Protein AF-A0A934DEQ3-F1 (afdb_monomer_lite)

Structure (mmCIF, N/CA/C/O backbone):
data_AF-A0A934DEQ3-F1
#
_entry.id   AF-A0A934DEQ3-F1
#
loop_
_atom_site.group_PDB
_atom_site.id
_atom_site.type_symbol
_atom_site.label_atom_id
_atom_site.label_alt_id
_atom_site.label_comp_id
_atom_site.label_asym_id
_atom_site.label_entity_id
_atom_site.label_seq_id
_atom_site.pdbx_PDB_ins_code
_atom_site.Cartn_x
_atom_site.Cartn_y
_atom_site.Cartn_z
_atom_site.occupancy
_atom_site.B_iso_or_equiv
_atom_site.auth_seq_id
_atom_site.auth_comp_id
_atom_site.auth_asym_id
_atom_site.auth_atom_id
_atom_site.pdbx_PDB_model_num
ATOM 1 N N . MET A 1 1 ? -17.490 27.638 -6.594 1.00 38.69 1 MET A N 1
ATOM 2 C CA . MET A 1 1 ? -16.225 27.064 -7.099 1.00 38.69 1 MET A CA 1
ATOM 3 C C . MET A 1 1 ? -15.182 27.304 -6.029 1.00 38.69 1 MET A C 1
ATOM 5 O O . MET A 1 1 ? -14.925 28.455 -5.720 1.00 38.69 1 MET A O 1
ATOM 9 N N . ASN A 1 2 ? -14.718 26.246 -5.365 1.00 45.16 2 ASN A N 1
ATOM 10 C CA . ASN A 1 2 ? -13.760 26.363 -4.268 1.00 45.16 2 ASN A CA 1
ATOM 11 C C . ASN A 1 2 ? -12.365 26.496 -4.894 1.00 45.16 2 ASN A C 1
ATOM 13 O O . ASN A 1 2 ? -11.937 25.572 -5.585 1.00 45.16 2 ASN A O 1
ATOM 17 N N . GLU A 1 3 ? -11.707 27.645 -4.739 1.00 49.72 3 GLU A N 1
ATOM 18 C CA . GLU A 1 3 ? -10.339 27.845 -5.222 1.00 49.72 3 GLU A CA 1
ATOM 19 C C . GLU A 1 3 ? -9.422 26.839 -4.517 1.00 49.72 3 GLU A C 1
ATOM 21 O O . GLU A 1 3 ? -9.208 26.898 -3.305 1.00 49.72 3 GLU A O 1
ATOM 26 N N . SER A 1 4 ? -8.919 25.854 -5.261 1.00 56.03 4 SER A N 1
ATOM 27 C CA . SER A 1 4 ? -7.940 24.905 -4.744 1.00 56.03 4 SER A CA 1
ATOM 28 C C . SER A 1 4 ? -6.698 25.679 -4.309 1.00 56.03 4 SER A C 1
ATOM 30 O O . SER A 1 4 ? -6.040 26.302 -5.142 1.00 56.03 4 SER A O 1
ATOM 32 N N . ASN A 1 5 ? -6.379 25.640 -3.015 1.00 64.25 5 ASN A N 1
ATOM 33 C CA . ASN A 1 5 ? -5.215 26.316 -2.456 1.00 64.25 5 ASN A CA 1
ATOM 34 C C . ASN A 1 5 ? -3.947 25.859 -3.216 1.00 64.25 5 ASN A C 1
ATOM 36 O O . ASN A 1 5 ? -3.647 24.660 -3.204 1.00 64.25 5 ASN A O 1
ATOM 40 N N . PRO A 1 6 ? -3.202 26.759 -3.888 1.00 67.75 6 PRO A N 1
ATOM 41 C CA . PRO A 1 6 ? -2.068 26.392 -4.745 1.00 67.75 6 PRO A CA 1
ATOM 42 C C . PRO A 1 6 ? -0.980 25.609 -3.994 1.00 67.75 6 PRO A C 1
ATOM 44 O O . PRO A 1 6 ? -0.281 24.781 -4.580 1.00 67.75 6 PRO A O 1
ATOM 47 N N . ASN A 1 7 ? -0.900 25.790 -2.674 1.00 75.50 7 ASN A N 1
ATOM 48 C CA . ASN A 1 7 ? -0.002 25.031 -1.811 1.00 75.50 7 ASN A CA 1
ATOM 49 C C . ASN A 1 7 ? -0.376 23.541 -1.727 1.00 75.50 7 ASN A C 1
ATOM 51 O O . ASN A 1 7 ? 0.510 22.696 -1.682 1.00 75.50 7 ASN A O 1
ATOM 55 N N . THR A 1 8 ? -1.665 23.191 -1.765 1.00 74.38 8 THR A N 1
ATOM 56 C CA . THR A 1 8 ? -2.131 21.796 -1.689 1.00 74.38 8 THR A CA 1
ATOM 57 C C . THR A 1 8 ? -1.772 21.009 -2.948 1.00 74.38 8 THR A C 1
ATOM 59 O O . THR A 1 8 ? -1.297 19.880 -2.840 1.00 74.38 8 THR A O 1
ATOM 62 N N . ILE A 1 9 ? -1.944 21.604 -4.135 1.00 79.44 9 ILE A N 1
ATOM 63 C CA . ILE A 1 9 ? -1.570 20.969 -5.412 1.00 79.44 9 ILE A CA 1
ATOM 64 C C . ILE A 1 9 ? -0.060 20.742 -5.467 1.00 79.44 9 ILE A C 1
ATOM 66 O O . ILE A 1 9 ? 0.388 19.663 -5.847 1.00 79.44 9 ILE A O 1
ATOM 70 N N . LYS A 1 10 ? 0.726 21.732 -5.031 1.00 81.31 10 LYS A N 1
ATOM 71 C CA . LYS A 1 10 ? 2.183 21.615 -4.960 1.00 81.31 10 LYS A CA 1
ATOM 72 C C . LYS A 1 10 ? 2.616 20.478 -4.030 1.00 81.31 10 LYS A C 1
ATOM 74 O O . LYS A 1 10 ? 3.393 19.630 -4.449 1.00 81.31 10 LYS A O 1
ATOM 79 N N . THR A 1 11 ? 2.069 20.407 -2.816 1.00 83.50 11 THR A N 1
ATOM 80 C CA . THR A 1 11 ? 2.383 19.324 -1.869 1.00 83.50 11 THR A CA 1
ATOM 81 C C . THR A 1 11 ? 1.969 17.947 -2.398 1.00 83.50 11 THR A C 1
ATOM 83 O O . THR A 1 11 ? 2.699 16.977 -2.210 1.00 83.50 11 THR A O 1
ATOM 86 N N . LEU A 1 12 ? 0.829 17.844 -3.091 1.00 74.56 12 LEU A N 1
ATOM 87 C CA . LEU A 1 12 ? 0.409 16.604 -3.756 1.00 74.56 12 LEU A CA 1
ATOM 88 C C . LEU A 1 12 ? 1.385 16.193 -4.864 1.00 74.56 12 LEU A C 1
ATOM 90 O O . LEU A 1 12 ? 1.761 15.026 -4.934 1.00 74.56 12 LEU A O 1
ATOM 94 N N . ALA A 1 13 ? 1.819 17.140 -5.697 1.00 79.25 13 ALA A N 1
ATOM 95 C CA . ALA A 1 13 ? 2.778 16.887 -6.768 1.00 79.25 13 ALA A CA 1
ATOM 96 C C . ALA A 1 13 ? 4.156 16.477 -6.222 1.00 79.25 13 ALA A C 1
ATOM 98 O O . ALA A 1 13 ? 4.753 15.526 -6.720 1.00 79.25 13 ALA A O 1
ATOM 99 N N . GLU A 1 14 ? 4.635 17.142 -5.169 1.00 83.88 14 GLU A N 1
ATOM 100 C CA . GLU A 1 14 ? 5.880 16.788 -4.478 1.00 83.88 14 GLU A CA 1
ATOM 101 C C . GLU A 1 14 ? 5.799 15.381 -3.873 1.00 83.88 14 GLU A C 1
ATOM 103 O O . GLU A 1 14 ? 6.698 14.567 -4.076 1.00 83.88 14 GLU A O 1
ATOM 108 N N . GLY A 1 15 ? 4.694 15.058 -3.192 1.00 82.19 15 GLY A N 1
ATOM 109 C CA . GLY A 1 15 ? 4.457 13.722 -2.649 1.00 82.19 15 GLY A CA 1
ATOM 110 C C . GLY A 1 15 ? 4.419 12.648 -3.738 1.00 82.19 15 GLY A C 1
ATOM 111 O O . GLY A 1 15 ? 5.088 11.624 -3.615 1.00 82.19 15 GLY A O 1
ATOM 112 N N . ALA A 1 16 ? 3.697 12.898 -4.833 1.00 79.69 16 ALA A N 1
ATOM 113 C CA . ALA A 1 16 ? 3.638 11.989 -5.974 1.00 79.69 16 ALA A CA 1
ATOM 114 C C . ALA A 1 16 ? 5.023 11.774 -6.604 1.00 79.69 16 ALA A C 1
ATOM 116 O O . ALA A 1 16 ? 5.393 10.637 -6.885 1.00 79.69 16 ALA A O 1
ATOM 117 N N . ALA A 1 17 ? 5.821 12.834 -6.761 1.00 81.62 17 ALA A N 1
ATOM 118 C CA . ALA A 1 17 ? 7.176 12.739 -7.297 1.00 81.62 17 ALA A CA 1
ATOM 119 C C . ALA A 1 17 ? 8.092 11.882 -6.409 1.00 81.62 17 ALA A C 1
ATOM 121 O O . ALA A 1 17 ? 8.820 11.033 -6.922 1.00 81.62 17 ALA A O 1
ATOM 122 N N . VAL A 1 18 ? 8.022 12.050 -5.082 1.00 85.62 18 VAL A N 1
ATOM 123 C CA . VAL A 1 18 ? 8.778 11.220 -4.127 1.00 85.62 18 VAL A CA 1
ATOM 124 C C . VAL A 1 18 ? 8.369 9.753 -4.239 1.00 85.62 18 VAL A C 1
ATOM 126 O O . VAL A 1 18 ? 9.226 8.876 -4.322 1.00 85.62 18 VAL A O 1
ATOM 129 N N . VAL A 1 19 ? 7.065 9.480 -4.282 1.00 81.56 19 VAL A N 1
ATOM 130 C CA . VAL A 1 19 ? 6.524 8.121 -4.401 1.00 81.56 19 VAL A CA 1
ATOM 131 C C . VAL A 1 19 ? 6.981 7.453 -5.703 1.00 81.56 19 VAL A C 1
ATOM 133 O O . VAL A 1 19 ? 7.456 6.319 -5.673 1.00 81.56 19 VAL A O 1
ATOM 136 N N . VAL A 1 20 ? 6.909 8.166 -6.831 1.00 83.81 20 VAL A N 1
ATOM 137 C CA . VAL A 1 20 ? 7.372 7.679 -8.140 1.00 83.81 20 VAL A CA 1
ATOM 138 C C . VAL A 1 20 ? 8.880 7.421 -8.137 1.00 83.81 20 VAL A C 1
ATOM 140 O O . VAL A 1 20 ? 9.321 6.390 -8.640 1.00 83.81 20 VAL A O 1
ATOM 143 N N . ALA A 1 21 ? 9.676 8.310 -7.538 1.00 85.62 21 ALA A N 1
ATOM 144 C CA . ALA A 1 21 ? 11.123 8.136 -7.441 1.00 85.62 21 ALA A CA 1
ATOM 145 C C . ALA A 1 21 ? 11.498 6.895 -6.614 1.00 85.62 21 ALA A C 1
ATOM 147 O O . ALA A 1 21 ? 12.349 6.111 -7.033 1.00 85.62 21 ALA A O 1
ATOM 148 N N . ILE A 1 22 ? 10.832 6.678 -5.474 1.00 84.75 22 ILE A N 1
ATOM 149 C CA . ILE A 1 22 ? 11.023 5.474 -4.652 1.00 84.75 22 ILE A CA 1
ATOM 150 C C . ILE A 1 22 ? 10.633 4.224 -5.448 1.00 84.75 22 ILE A C 1
ATOM 152 O O . ILE A 1 22 ? 11.412 3.273 -5.503 1.00 84.75 22 ILE A O 1
ATOM 156 N N . GLY A 1 23 ? 9.466 4.232 -6.101 1.00 84.06 23 GLY A N 1
ATOM 157 C CA . GLY A 1 23 ? 9.002 3.116 -6.929 1.00 84.06 23 GLY A CA 1
ATOM 158 C C . GLY A 1 23 ? 9.986 2.768 -8.048 1.00 84.06 23 GLY A C 1
ATOM 159 O O . GLY A 1 23 ? 10.295 1.596 -8.256 1.00 84.06 23 GLY A O 1
ATOM 160 N N . PHE A 1 24 ? 10.556 3.779 -8.708 1.00 86.44 24 PHE A N 1
ATOM 161 C CA . PHE A 1 24 ? 11.579 3.592 -9.733 1.00 86.44 24 PHE A CA 1
ATOM 162 C C . PHE A 1 24 ? 12.843 2.919 -9.179 1.00 86.44 24 PHE A C 1
ATOM 164 O O . PHE A 1 24 ? 13.294 1.921 -9.740 1.00 86.44 24 PHE A O 1
ATOM 171 N N . VAL A 1 25 ? 13.386 3.407 -8.057 1.00 88.44 25 VAL A N 1
ATOM 172 C CA . VAL A 1 25 ? 14.577 2.807 -7.424 1.00 88.44 25 VAL A CA 1
ATOM 173 C C . VAL A 1 25 ? 14.323 1.346 -7.056 1.00 88.44 25 VAL A C 1
ATOM 175 O O . VAL A 1 25 ? 15.149 0.484 -7.354 1.00 88.44 25 VAL A O 1
ATOM 178 N N . VAL A 1 26 ? 13.168 1.047 -6.457 1.00 85.81 26 VAL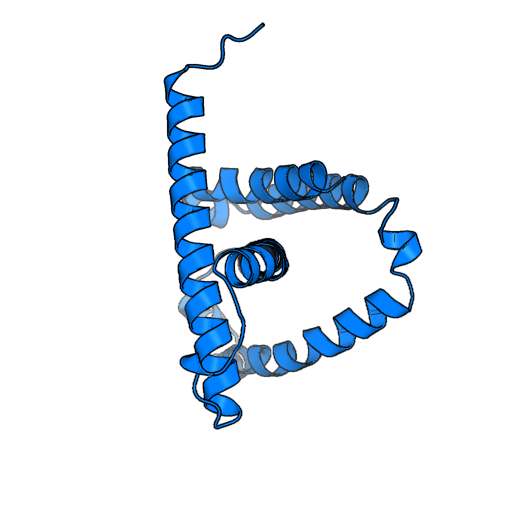 A N 1
ATOM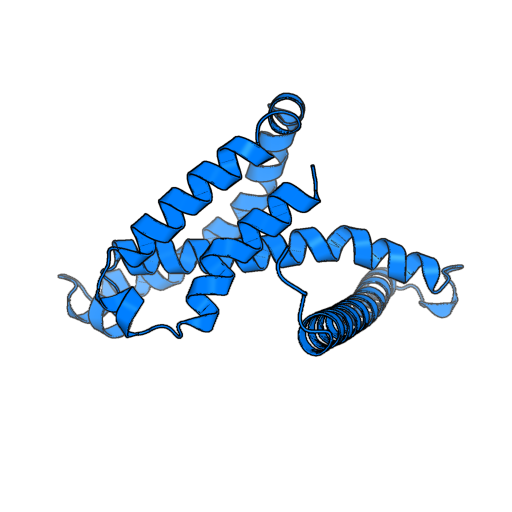 179 C CA . VAL A 1 26 ? 12.794 -0.331 -6.109 1.00 85.81 26 VAL A CA 1
ATOM 180 C C . VAL A 1 26 ? 12.662 -1.199 -7.362 1.00 85.81 26 VAL A C 1
ATOM 182 O O . VAL A 1 26 ? 13.104 -2.344 -7.338 1.00 85.81 26 VAL A O 1
ATOM 185 N N . SER A 1 27 ? 12.134 -0.663 -8.467 1.00 85.75 27 SER A N 1
ATOM 186 C CA . SER A 1 27 ? 12.021 -1.415 -9.723 1.00 85.75 27 SER A CA 1
ATOM 187 C C . SER A 1 27 ? 13.388 -1.772 -10.299 1.00 85.75 27 SER A C 1
ATOM 189 O O . SER A 1 27 ? 13.590 -2.907 -10.715 1.00 85.75 27 SER A O 1
ATOM 191 N N . VAL A 1 28 ? 14.351 -0.846 -10.265 1.00 89.31 28 VAL A N 1
ATOM 192 C CA . VAL A 1 28 ? 15.728 -1.122 -10.709 1.00 89.31 28 VAL A CA 1
ATOM 193 C C . VAL A 1 28 ? 16.380 -2.197 -9.835 1.00 89.31 28 VAL A C 1
ATOM 195 O O . VAL A 1 28 ? 17.020 -3.106 -10.356 1.00 89.31 28 VAL A O 1
ATOM 198 N N . ILE A 1 29 ? 16.193 -2.134 -8.511 1.00 89.25 29 ILE A N 1
ATOM 199 C CA . ILE A 1 29 ? 16.707 -3.153 -7.578 1.00 89.25 29 ILE A CA 1
ATOM 200 C C . ILE A 1 29 ? 16.068 -4.520 -7.851 1.00 89.25 29 ILE A C 1
ATOM 202 O O . ILE A 1 29 ? 16.765 -5.535 -7.821 1.00 89.25 29 ILE A O 1
ATOM 206 N N . TYR A 1 30 ? 14.760 -4.551 -8.114 1.00 85.56 30 TYR A N 1
ATOM 207 C CA . TYR A 1 30 ? 14.028 -5.771 -8.438 1.00 85.56 30 TYR A CA 1
ATOM 208 C C . TYR A 1 30 ? 14.539 -6.405 -9.733 1.00 85.56 30 TYR A C 1
ATOM 210 O O . TYR A 1 30 ? 14.916 -7.578 -9.724 1.00 85.56 30 TYR A O 1
ATOM 218 N N . ASP A 1 31 ? 14.622 -5.623 -10.812 1.00 86.25 31 ASP A N 1
ATOM 219 C CA . ASP A 1 31 ? 15.108 -6.095 -12.109 1.00 86.25 31 ASP A CA 1
ATOM 220 C C . ASP A 1 31 ? 16.556 -6.593 -11.983 1.00 86.25 31 ASP A C 1
ATOM 222 O O . ASP A 1 31 ? 16.887 -7.683 -12.446 1.00 86.25 31 ASP A O 1
ATOM 226 N N . TRP A 1 32 ? 17.410 -5.863 -11.260 1.00 89.75 32 TRP A N 1
ATOM 227 C CA . TRP A 1 32 ? 18.776 -6.301 -10.971 1.00 89.75 32 TRP A CA 1
ATOM 228 C C . TRP A 1 32 ? 18.825 -7.619 -10.189 1.00 89.75 32 TRP A C 1
ATOM 230 O O . TRP A 1 32 ? 19.591 -8.519 -10.535 1.00 89.75 32 TRP A O 1
ATOM 240 N N . GLY A 1 33 ? 17.998 -7.759 -9.151 1.00 89.00 33 GLY A N 1
ATOM 241 C CA . GLY A 1 33 ? 17.921 -8.969 -8.335 1.00 89.00 33 GLY A CA 1
ATOM 242 C C . GLY A 1 33 ? 17.450 -10.187 -9.130 1.00 89.00 33 GLY A C 1
ATOM 243 O O . GLY A 1 33 ? 18.046 -11.258 -9.011 1.00 89.00 33 GLY A O 1
ATOM 244 N N . PHE A 1 34 ? 16.431 -10.016 -9.976 1.00 86.81 34 PHE A N 1
ATOM 245 C CA . PHE A 1 34 ? 15.923 -11.058 -10.869 1.00 86.81 34 PHE A CA 1
ATOM 246 C C . PHE A 1 34 ? 17.009 -11.552 -11.832 1.00 86.81 34 PHE A C 1
ATOM 248 O O . PHE A 1 34 ? 17.273 -12.749 -11.923 1.00 86.81 34 PHE A O 1
ATOM 255 N N . VAL A 1 35 ? 17.696 -10.625 -12.498 1.00 89.56 35 VAL A N 1
ATOM 256 C CA . VAL A 1 35 ? 18.745 -10.937 -13.479 1.00 89.56 35 VAL A CA 1
ATOM 257 C C . VAL A 1 35 ? 19.940 -11.612 -12.813 1.00 89.56 35 VAL A C 1
ATOM 259 O O . VAL A 1 35 ? 20.444 -12.624 -13.304 1.00 89.56 35 VAL A O 1
ATOM 262 N N . ARG A 1 36 ? 20.339 -11.119 -11.636 1.00 90.75 36 ARG A N 1
ATOM 263 C CA . ARG A 1 36 ? 21.402 -11.730 -10.837 1.00 90.75 36 ARG A CA 1
ATOM 264 C C . ARG A 1 36 ? 21.042 -13.143 -10.378 1.00 90.75 36 ARG A C 1
ATOM 266 O O . ARG A 1 36 ? 21.916 -14.006 -10.361 1.00 90.75 36 ARG A O 1
ATOM 273 N N . ALA A 1 37 ? 19.781 -13.402 -10.028 1.00 91.06 37 ALA A N 1
ATOM 274 C CA . ALA A 1 37 ? 19.314 -14.739 -9.655 1.00 91.06 37 ALA A CA 1
ATOM 275 C C . ALA A 1 37 ? 19.379 -15.738 -10.825 1.00 91.06 37 ALA A C 1
ATOM 277 O O . ALA A 1 37 ? 19.563 -16.931 -10.599 1.00 91.06 37 ALA A O 1
ATOM 278 N N . LEU A 1 38 ? 19.299 -15.251 -12.066 1.00 91.31 38 LEU A N 1
ATOM 279 C CA . LEU A 1 38 ? 19.512 -16.044 -13.281 1.00 91.31 38 LEU A CA 1
ATOM 280 C C . LEU A 1 38 ? 20.998 -16.227 -13.638 1.00 91.31 38 LEU A C 1
ATOM 282 O O . LEU A 1 38 ? 21.310 -16.868 -14.639 1.00 91.31 38 LEU A O 1
ATOM 286 N N . GLY A 1 39 ? 21.920 -15.678 -12.840 1.00 93.56 39 GLY A N 1
ATOM 287 C CA . GLY A 1 39 ? 23.362 -15.753 -13.084 1.00 93.56 39 GLY A CA 1
ATOM 288 C C . GLY A 1 39 ? 23.854 -14.844 -14.213 1.00 93.56 39 GLY A C 1
ATOM 289 O O . GLY A 1 39 ? 24.970 -15.024 -14.694 1.00 93.56 39 GLY A O 1
ATOM 290 N N . LEU A 1 40 ? 23.036 -13.881 -14.643 1.00 91.44 40 LEU A N 1
ATOM 291 C CA . LEU A 1 40 ? 23.383 -12.915 -15.680 1.00 91.44 40 LEU A CA 1
ATOM 292 C C . LEU A 1 40 ? 23.909 -11.619 -15.051 1.00 91.44 40 LEU A C 1
ATOM 294 O O . LEU A 1 40 ? 23.490 -11.222 -13.961 1.00 91.44 40 LEU A O 1
ATOM 298 N N . ASP A 1 41 ? 24.816 -10.941 -15.755 1.00 89.38 41 ASP A N 1
ATOM 299 C CA . ASP A 1 41 ? 25.195 -9.571 -15.408 1.00 89.38 41 ASP A CA 1
ATOM 300 C C . ASP A 1 41 ? 24.159 -8.602 -15.985 1.00 89.38 41 ASP A C 1
ATOM 302 O O . ASP A 1 41 ? 23.762 -8.702 -17.149 1.00 89.38 41 ASP A O 1
ATOM 306 N N . PHE A 1 42 ? 23.738 -7.649 -15.161 1.00 85.69 42 PHE A N 1
ATOM 307 C CA . PHE A 1 42 ? 22.764 -6.630 -15.530 1.00 85.69 42 PHE A CA 1
ATOM 308 C C . PHE A 1 42 ? 23.236 -5.760 -16.704 1.00 85.69 42 PHE A C 1
ATOM 310 O O . PHE A 1 42 ? 22.419 -5.311 -17.500 1.00 85.69 42 PHE A O 1
ATOM 317 N N . SER A 1 43 ? 24.551 -5.576 -16.860 1.00 87.00 43 SER A N 1
ATOM 318 C CA . SER A 1 43 ? 25.149 -4.800 -17.955 1.00 87.00 43 SER A CA 1
ATOM 319 C C . SER A 1 43 ? 24.997 -5.432 -19.344 1.00 87.00 43 SER A C 1
ATOM 321 O O . SER A 1 43 ? 25.122 -4.725 -20.342 1.00 87.00 43 SER A O 1
ATOM 323 N N . TYR A 1 44 ? 24.710 -6.736 -19.434 1.00 87.00 44 TYR A N 1
ATOM 324 C CA . TYR A 1 44 ? 24.525 -7.426 -20.717 1.00 87.00 44 TYR A CA 1
ATOM 325 C C . TYR A 1 44 ? 23.100 -7.339 -21.261 1.00 87.00 44 TYR A C 1
ATOM 327 O O . TYR A 1 44 ? 22.853 -7.754 -22.395 1.00 87.00 44 TYR A O 1
ATOM 335 N N . LEU A 1 45 ? 22.156 -6.822 -20.476 1.00 85.25 45 LEU A N 1
ATOM 336 C CA . LEU A 1 45 ? 20.786 -6.665 -20.930 1.00 85.25 45 LEU A CA 1
ATOM 337 C C . LEU A 1 45 ? 20.627 -5.343 -21.682 1.00 85.25 45 LEU A C 1
ATOM 339 O O . LEU A 1 45 ? 21.020 -4.296 -21.169 1.00 85.25 45 LEU A O 1
ATOM 343 N N . PRO A 1 46 ? 20.007 -5.353 -22.874 1.00 86.25 46 PRO A N 1
ATOM 344 C CA . PRO A 1 46 ? 19.709 -4.138 -23.619 1.00 86.25 46 PRO A CA 1
ATOM 345 C C . PRO A 1 46 ? 18.473 -3.432 -23.033 1.00 86.25 46 PRO A C 1
ATOM 347 O O . PRO A 1 46 ? 17.522 -3.148 -23.756 1.00 86.25 46 PRO A O 1
ATOM 350 N N . THR A 1 47 ? 18.457 -3.194 -21.719 1.00 85.75 47 THR A N 1
ATOM 351 C CA . THR A 1 47 ? 17.384 -2.473 -21.026 1.00 85.75 47 THR A CA 1
ATOM 352 C C . THR A 1 47 ? 17.747 -1.006 -20.875 1.00 85.75 47 THR A C 1
ATOM 354 O O . THR A 1 47 ? 18.882 -0.655 -20.549 1.00 85.75 47 THR A O 1
ATOM 357 N N . ILE A 1 48 ? 16.768 -0.135 -21.080 1.00 88.94 48 ILE A N 1
ATOM 358 C CA . ILE A 1 48 ? 16.900 1.305 -20.873 1.00 88.94 48 ILE A CA 1
ATOM 359 C C . ILE A 1 48 ? 16.116 1.747 -19.637 1.00 88.94 48 ILE A C 1
ATOM 361 O O . ILE A 1 48 ? 15.235 1.052 -19.138 1.00 88.94 48 ILE A O 1
ATOM 365 N N . THR A 1 49 ? 16.382 2.962 -19.153 1.00 86.81 49 THR A N 1
ATOM 366 C CA . THR A 1 49 ? 15.669 3.564 -18.012 1.00 86.81 49 THR A CA 1
ATOM 367 C C . THR A 1 49 ? 14.143 3.502 -18.156 1.00 86.81 49 THR A C 1
ATOM 369 O O . THR A 1 49 ? 13.439 3.291 -17.169 1.00 86.81 49 THR A O 1
ATOM 372 N N . ALA A 1 50 ? 13.632 3.652 -19.382 1.00 87.19 50 ALA A N 1
ATOM 373 C CA . ALA A 1 50 ? 12.202 3.576 -19.666 1.00 87.19 50 ALA A CA 1
ATOM 374 C C . ALA A 1 50 ? 11.606 2.187 -19.381 1.00 87.19 50 ALA A C 1
ATOM 376 O O . ALA A 1 50 ? 10.456 2.111 -18.951 1.00 87.19 50 ALA A O 1
ATOM 377 N N . ASP A 1 51 ? 12.379 1.111 -19.554 1.00 86.19 51 ASP A N 1
ATOM 378 C CA . ASP A 1 51 ? 11.920 -0.254 -19.285 1.00 86.19 51 ASP A CA 1
ATOM 379 C C . ASP A 1 51 ? 11.706 -0.459 -17.786 1.00 86.19 51 ASP A C 1
ATOM 381 O O . ASP A 1 51 ? 10.638 -0.896 -17.370 1.00 86.19 51 ASP A O 1
ATOM 385 N N . HIS A 1 52 ? 12.661 -0.025 -16.960 1.00 85.94 52 HIS A N 1
ATOM 386 C CA . HIS A 1 52 ? 12.546 -0.087 -15.499 1.00 85.94 52 HIS A CA 1
ATOM 387 C C . HIS A 1 52 ? 11.413 0.796 -14.970 1.00 85.94 52 HIS A C 1
ATOM 389 O O . HIS A 1 52 ? 10.704 0.424 -14.037 1.00 85.94 52 HIS A O 1
ATOM 395 N N . PHE A 1 53 ? 11.203 1.965 -15.579 1.00 85.19 53 PHE A N 1
ATOM 396 C CA . PHE A 1 53 ? 10.082 2.830 -15.225 1.00 85.19 53 PHE A CA 1
ATOM 397 C C . PHE A 1 53 ? 8.737 2.180 -15.573 1.00 85.19 53 PHE A C 1
ATOM 399 O O . PHE A 1 53 ? 7.814 2.190 -14.760 1.00 85.19 53 PHE A O 1
ATOM 406 N N . ARG A 1 54 ? 8.633 1.560 -16.755 1.00 83.69 54 ARG A N 1
ATOM 407 C CA . ARG A 1 54 ? 7.444 0.818 -17.186 1.00 83.69 54 ARG A CA 1
ATOM 408 C C . ARG A 1 54 ? 7.174 -0.395 -16.296 1.00 83.69 54 ARG A C 1
ATOM 410 O O . ARG A 1 54 ? 6.023 -0.603 -15.921 1.00 83.69 54 ARG A O 1
ATOM 417 N N . SER A 1 55 ? 8.204 -1.158 -15.932 1.00 82.56 55 SER A N 1
ATOM 418 C CA . SER A 1 55 ? 8.097 -2.246 -14.954 1.00 82.56 55 SER A CA 1
ATOM 419 C C . SER A 1 55 ? 7.556 -1.717 -13.627 1.00 82.56 55 SER A C 1
ATOM 421 O O . SER A 1 55 ? 6.553 -2.231 -13.137 1.00 82.56 55 SER A O 1
ATOM 423 N N . GLY A 1 56 ? 8.130 -0.623 -13.114 1.00 80.25 56 GLY A N 1
ATOM 424 C CA . GLY A 1 56 ? 7.652 0.097 -11.932 1.00 80.25 56 GLY A CA 1
ATOM 425 C C . GLY A 1 56 ? 6.161 0.414 -11.991 1.00 80.25 56 GLY A C 1
ATOM 426 O O . GLY A 1 56 ? 5.416 0.066 -11.080 1.00 80.25 56 GLY A O 1
ATOM 427 N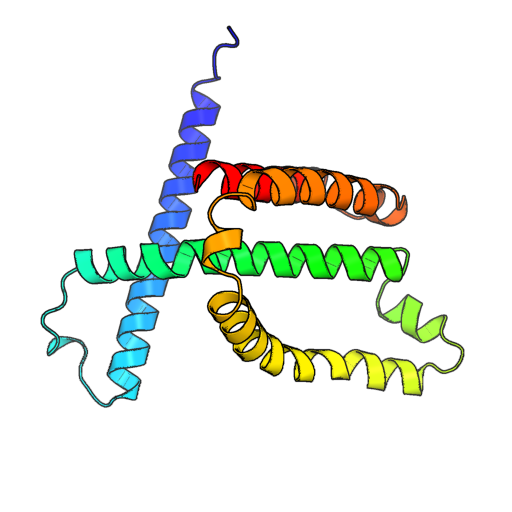 N . LEU A 1 57 ? 5.700 1.010 -13.091 1.00 80.31 57 LEU A N 1
ATOM 428 C CA . LEU A 1 57 ? 4.287 1.348 -13.286 1.00 80.31 57 LEU A CA 1
ATOM 429 C C . LEU A 1 57 ? 3.351 0.131 -13.305 1.00 80.31 57 LEU A C 1
ATOM 431 O O . LEU A 1 57 ? 2.175 0.285 -12.985 1.00 80.31 57 LEU A O 1
ATOM 435 N N . LEU A 1 58 ? 3.840 -1.059 -13.663 1.00 78.81 58 LEU A N 1
ATOM 436 C CA . LEU A 1 58 ? 3.027 -2.277 -13.690 1.00 78.81 58 LEU A CA 1
ATOM 437 C C . LEU A 1 58 ? 2.827 -2.875 -12.294 1.00 78.81 58 LEU A C 1
ATOM 439 O O . LEU A 1 58 ? 1.708 -3.249 -11.949 1.00 78.81 58 LEU A O 1
ATOM 443 N N . TRP A 1 59 ? 3.885 -2.980 -11.485 1.00 74.94 59 TRP A N 1
ATOM 444 C CA . TRP A 1 59 ? 3.803 -3.659 -10.183 1.00 74.94 59 TRP A CA 1
ATOM 445 C C . TRP A 1 59 ? 3.534 -2.708 -9.010 1.00 74.94 59 TRP A C 1
ATOM 447 O O . TRP A 1 59 ? 3.002 -3.135 -7.983 1.00 74.94 59 TRP A O 1
ATOM 457 N N . PHE A 1 60 ? 3.863 -1.421 -9.133 1.00 76.25 60 PHE A N 1
ATOM 458 C CA . PHE A 1 60 ? 3.738 -0.472 -8.028 1.00 76.25 60 PHE A CA 1
ATOM 459 C C . PHE A 1 60 ? 2.278 -0.179 -7.627 1.00 76.25 60 PHE A C 1
ATOM 461 O O . PHE A 1 60 ? 1.979 -0.247 -6.430 1.00 76.25 60 PHE A O 1
ATOM 468 N N . PRO A 1 61 ? 1.333 0.071 -8.560 1.00 75.75 61 PRO A N 1
ATOM 469 C CA . PRO A 1 61 ? -0.077 0.235 -8.203 1.00 75.75 61 PRO A CA 1
ATOM 470 C C . PRO A 1 61 ? -0.690 -0.970 -7.462 1.00 75.75 61 PRO A C 1
ATOM 472 O O . PRO A 1 61 ? -1.267 -0.757 -6.392 1.00 75.75 61 PRO A O 1
ATOM 475 N N . PRO A 1 62 ? -0.552 -2.232 -7.929 1.00 70.06 62 PRO A N 1
ATOM 476 C CA . PRO A 1 62 ? -1.080 -3.369 -7.179 1.00 70.06 62 PRO A CA 1
ATOM 477 C C . PRO A 1 62 ? -0.357 -3.585 -5.842 1.00 70.06 62 PRO A C 1
ATOM 479 O O . PRO A 1 62 ? -0.994 -4.035 -4.892 1.00 70.06 62 PRO A O 1
ATOM 482 N N . LEU A 1 63 ? 0.924 -3.212 -5.709 1.00 72.06 63 LEU A N 1
ATOM 483 C CA . LEU A 1 63 ? 1.625 -3.247 -4.421 1.00 72.06 63 LEU A CA 1
ATOM 484 C C . LEU A 1 63 ? 1.027 -2.254 -3.411 1.00 72.06 63 LEU A C 1
ATOM 486 O O . LEU A 1 63 ? 0.779 -2.631 -2.265 1.00 72.06 63 LEU A O 1
ATOM 490 N N . LEU A 1 64 ? 0.727 -1.019 -3.828 1.00 72.81 64 LEU A N 1
ATOM 491 C CA . LEU A 1 64 ? -0.012 -0.064 -2.992 1.00 72.81 64 LEU A CA 1
ATOM 492 C C . LEU A 1 64 ? -1.394 -0.605 -2.603 1.00 72.81 64 LEU A C 1
ATOM 494 O O . LEU A 1 64 ? -1.790 -0.502 -1.441 1.00 72.81 64 LEU A O 1
ATOM 498 N N . GLY A 1 65 ? -2.099 -1.233 -3.548 1.00 73.12 65 GLY A N 1
ATOM 499 C CA . GLY A 1 65 ? -3.356 -1.934 -3.278 1.00 73.12 65 GLY A CA 1
ATOM 500 C C . GLY A 1 65 ? -3.201 -3.041 -2.230 1.00 73.12 65 GLY A C 1
ATOM 501 O O . GLY A 1 65 ? -4.014 -3.141 -1.314 1.00 73.12 65 GLY A O 1
ATOM 502 N N . GLY A 1 66 ? -2.123 -3.825 -2.303 1.00 71.50 66 GLY A N 1
ATOM 503 C CA . GLY A 1 66 ? -1.791 -4.858 -1.322 1.00 71.50 66 GLY A CA 1
ATOM 504 C C . GLY A 1 66 ? -1.527 -4.298 0.078 1.00 71.50 66 GLY A C 1
ATOM 505 O O . GLY A 1 66 ? -2.029 -4.844 1.058 1.00 71.50 66 GLY A O 1
ATOM 506 N N . VAL A 1 67 ? -0.807 -3.175 0.185 1.00 74.44 67 VAL A N 1
ATOM 507 C CA . VAL A 1 67 ? -0.596 -2.475 1.466 1.00 74.44 67 VAL A CA 1
ATOM 508 C C . VAL A 1 67 ? -1.923 -1.978 2.040 1.00 74.44 67 VAL A C 1
ATOM 510 O O . VAL A 1 67 ? -2.189 -2.165 3.226 1.00 74.44 67 VAL A O 1
ATOM 513 N N . LEU A 1 68 ? -2.786 -1.387 1.210 1.00 73.06 68 LEU A N 1
ATOM 514 C CA . LEU A 1 68 ? -4.119 -0.951 1.632 1.00 73.06 68 LEU A CA 1
ATOM 515 C C . LEU A 1 68 ? -4.974 -2.122 2.119 1.00 73.06 68 LEU A C 1
ATOM 517 O O . LEU A 1 68 ? -5.613 -2.013 3.164 1.00 73.06 68 LEU A O 1
ATOM 521 N N . LEU A 1 69 ? -4.949 -3.248 1.405 1.00 75.62 69 LEU A N 1
ATOM 522 C CA . LEU A 1 69 ? -5.656 -4.463 1.797 1.00 75.62 69 LEU A CA 1
ATOM 523 C C . LEU A 1 69 ? -5.128 -5.017 3.124 1.00 75.62 69 LEU A C 1
ATOM 525 O O . LEU A 1 69 ? -5.923 -5.391 3.980 1.00 75.62 69 LEU A O 1
ATOM 529 N N . TYR A 1 70 ? -3.809 -5.028 3.323 1.00 75.38 70 TYR A N 1
ATOM 530 C CA . TYR A 1 70 ? -3.199 -5.429 4.590 1.00 75.38 70 TYR A CA 1
ATOM 531 C C . TYR A 1 70 ? -3.711 -4.568 5.751 1.00 75.38 70 TYR A C 1
ATOM 533 O O . TYR A 1 70 ? -4.170 -5.107 6.758 1.00 75.38 70 TYR A O 1
ATOM 541 N N . VAL A 1 71 ? -3.717 -3.240 5.586 1.00 74.31 71 VAL A N 1
ATOM 542 C CA . VAL A 1 71 ? -4.274 -2.324 6.594 1.00 74.31 71 VAL A CA 1
ATOM 543 C C . VAL A 1 71 ? -5.760 -2.623 6.821 1.00 74.31 71 VAL A C 1
ATOM 545 O O . VAL A 1 71 ? -6.211 -2.660 7.958 1.00 74.31 71 VAL A O 1
ATOM 548 N N . ALA A 1 72 ? -6.527 -2.905 5.769 1.00 73.50 72 ALA A N 1
ATOM 549 C CA . ALA A 1 72 ? -7.950 -3.240 5.873 1.00 73.50 72 ALA A CA 1
ATOM 550 C C . ALA A 1 72 ? -8.213 -4.491 6.700 1.00 73.50 72 ALA A C 1
ATOM 552 O O . ALA A 1 72 ? -9.072 -4.496 7.580 1.00 73.50 72 ALA A O 1
ATOM 553 N N . VAL A 1 73 ? -7.436 -5.534 6.433 1.00 76.06 73 VAL A N 1
ATOM 554 C CA . VAL A 1 73 ? -7.480 -6.789 7.170 1.00 76.06 73 VAL A CA 1
ATOM 555 C C . VAL A 1 73 ? -7.097 -6.552 8.631 1.00 76.06 73 VAL A C 1
ATOM 557 O O . VAL A 1 73 ? -7.780 -7.048 9.524 1.00 76.06 73 VAL A O 1
ATOM 560 N N . GLU A 1 74 ? -6.083 -5.727 8.903 1.00 77.94 74 GLU A N 1
ATOM 561 C CA . GLU A 1 74 ? -5.721 -5.334 10.270 1.00 77.94 74 GLU A CA 1
ATOM 562 C C . GLU A 1 74 ? -6.882 -4.618 10.986 1.00 77.94 74 GLU A C 1
ATOM 564 O O . GLU A 1 74 ? -7.208 -4.957 12.123 1.00 77.94 74 GLU A O 1
ATOM 569 N N . PHE A 1 75 ? -7.556 -3.675 10.318 1.00 72.44 75 PHE A N 1
ATOM 570 C CA . PHE A 1 75 ? -8.736 -2.985 10.853 1.00 72.44 75 PHE A CA 1
ATOM 571 C C . PHE A 1 75 ? -9.905 -3.943 11.111 1.00 72.44 75 PHE A C 1
ATOM 573 O O . PHE A 1 75 ? -10.599 -3.815 12.123 1.00 72.44 75 PHE A O 1
ATOM 580 N N . GLN A 1 76 ? -10.113 -4.921 10.227 1.00 74.56 76 GLN A N 1
ATOM 581 C CA . GLN A 1 76 ? -11.126 -5.958 10.399 1.00 74.56 76 GLN A CA 1
ATOM 582 C C . GLN A 1 76 ? -10.833 -6.817 11.631 1.00 74.56 76 GLN A C 1
ATOM 584 O O . GLN A 1 76 ? -11.718 -6.999 12.468 1.00 74.56 76 GLN A O 1
ATOM 589 N N . PHE A 1 77 ? -9.600 -7.310 11.771 1.00 76.12 77 PHE A N 1
ATOM 590 C CA . PHE A 1 77 ? -9.196 -8.112 12.925 1.00 76.12 77 PHE A CA 1
ATOM 591 C C . PHE A 1 77 ? -9.281 -7.311 14.218 1.00 76.12 77 PHE A C 1
ATOM 593 O O . PHE A 1 77 ? -9.931 -7.762 15.156 1.00 76.12 77 PHE A O 1
ATOM 600 N N . GLN A 1 78 ? -8.776 -6.073 14.233 1.00 71.12 78 GLN A N 1
ATOM 601 C CA . GLN A 1 78 ? -8.933 -5.178 15.381 1.00 71.12 78 GLN A CA 1
ATOM 602 C C . GLN A 1 78 ? -10.405 -4.984 15.737 1.00 71.12 78 GLN A C 1
ATOM 604 O O . GLN A 1 78 ? -10.747 -4.969 16.913 1.00 71.12 78 GLN A O 1
ATOM 609 N N . ARG A 1 79 ? -11.317 -4.882 14.766 1.00 72.31 79 ARG A N 1
ATOM 610 C CA . ARG A 1 79 ? -12.748 -4.743 15.062 1.00 72.31 79 ARG A CA 1
ATOM 611 C C . ARG A 1 79 ? -13.356 -6.005 15.669 1.00 72.31 79 ARG A C 1
ATOM 613 O O . ARG A 1 79 ? -14.118 -5.881 16.634 1.00 72.31 79 ARG A O 1
ATOM 620 N N . VAL A 1 80 ? -13.046 -7.174 15.106 1.00 78.19 80 VAL A N 1
ATOM 621 C CA . VAL A 1 80 ? -13.475 -8.490 15.619 1.00 78.19 80 VAL A CA 1
ATOM 622 C C . VAL A 1 80 ? -12.951 -8.702 17.042 1.00 78.19 80 VAL A C 1
ATOM 624 O O . VAL A 1 80 ? -13.670 -9.195 17.906 1.00 78.19 80 VAL A O 1
ATOM 627 N N . GLU A 1 81 ? -11.742 -8.222 17.306 1.00 80.75 81 GLU A N 1
ATOM 628 C CA . GLU A 1 81 ? -11.041 -8.288 18.589 1.00 80.75 81 GLU A CA 1
ATOM 629 C C . GLU A 1 81 ? -11.366 -7.112 19.520 1.00 80.75 81 GLU A C 1
ATOM 631 O O . GLU A 1 81 ? -10.715 -6.915 20.542 1.00 80.75 81 GLU A O 1
ATOM 636 N N . GLN A 1 82 ? -12.378 -6.308 19.177 1.00 78.38 82 GLN A N 1
ATOM 637 C CA . GLN A 1 82 ? -12.841 -5.152 19.956 1.00 78.38 82 GLN A CA 1
ATOM 638 C C . GLN A 1 82 ? -11.771 -4.071 20.204 1.00 78.38 82 GLN A C 1
ATOM 640 O O . GLN A 1 82 ? -11.941 -3.205 21.055 1.00 78.38 82 GLN A O 1
ATOM 645 N N . GLY A 1 83 ? -10.689 -4.065 19.433 1.00 70.69 83 GLY A N 1
ATOM 646 C CA . GLY A 1 83 ? -9.576 -3.129 19.541 1.00 70.69 83 GLY A CA 1
ATOM 647 C C . GLY A 1 83 ? -8.606 -3.461 20.674 1.00 70.69 83 GLY A C 1
ATOM 648 O O . GLY A 1 83 ? -7.787 -2.603 21.017 1.00 70.69 83 GLY A O 1
ATOM 649 N N . LEU A 1 84 ? -8.710 -4.661 21.253 1.00 79.88 84 LEU A N 1
ATOM 650 C CA . LEU A 1 84 ? -7.775 -5.182 22.244 1.00 79.88 84 LEU A CA 1
ATOM 651 C C . LEU A 1 84 ? -6.399 -5.417 21.611 1.00 79.88 84 LEU A C 1
ATOM 653 O O . LEU A 1 84 ? -6.270 -5.725 20.427 1.00 79.88 84 LEU A O 1
ATOM 657 N N . THR A 1 85 ? -5.357 -5.231 22.409 1.00 79.38 85 THR A N 1
ATOM 658 C CA . THR A 1 85 ? -3.983 -5.561 22.030 1.00 79.38 85 THR A CA 1
ATOM 659 C C . THR A 1 85 ? -3.750 -7.069 22.099 1.00 79.38 85 THR A C 1
ATOM 661 O O . THR A 1 85 ? -4.486 -7.801 22.758 1.00 79.38 85 THR A O 1
ATOM 664 N N . GLU A 1 86 ? -2.678 -7.534 21.457 1.00 78.44 86 GLU A N 1
ATOM 665 C CA . GLU A 1 86 ? -2.303 -8.953 21.431 1.00 78.44 86 GLU A CA 1
ATOM 666 C C . GLU A 1 86 ? -2.203 -9.571 22.835 1.00 78.44 86 GLU A C 1
ATOM 668 O O . GLU A 1 86 ? -2.713 -10.663 23.082 1.00 78.44 86 GLU A O 1
ATOM 673 N N . ASN A 1 87 ? -1.601 -8.842 23.778 1.00 77.38 87 ASN A N 1
ATOM 674 C CA . ASN A 1 87 ? -1.451 -9.301 25.158 1.00 77.38 87 ASN A CA 1
ATOM 675 C C . ASN A 1 87 ? -2.801 -9.345 25.886 1.00 77.38 87 ASN A C 1
ATOM 677 O O . ASN A 1 87 ? -3.109 -10.343 26.531 1.00 77.38 87 ASN A O 1
ATOM 681 N N . GLU A 1 88 ? -3.640 -8.318 25.713 1.00 80.31 88 GLU A N 1
ATOM 682 C CA . GLU A 1 88 ? -4.991 -8.274 26.291 1.00 80.31 88 GLU A CA 1
ATOM 683 C C . GLU A 1 88 ? -5.872 -9.429 25.765 1.00 80.31 88 GLU A C 1
ATOM 685 O O . GLU A 1 88 ? -6.661 -10.003 26.515 1.00 80.31 88 GLU A O 1
ATOM 690 N N . LEU A 1 89 ? -5.722 -9.825 24.497 1.00 81.62 89 LEU A N 1
ATOM 691 C CA . LEU A 1 89 ? -6.448 -10.954 23.894 1.00 81.62 89 LEU A CA 1
ATOM 692 C C . LEU A 1 89 ? -5.983 -12.315 24.414 1.00 81.62 89 LEU A C 1
ATOM 694 O O . LEU A 1 89 ? -6.797 -13.217 24.619 1.00 81.62 89 LEU A O 1
ATOM 698 N N . ILE A 1 90 ? -4.678 -12.479 24.634 1.00 82.69 90 ILE A N 1
ATOM 699 C CA . ILE A 1 90 ? -4.123 -13.718 25.187 1.00 82.69 90 ILE A CA 1
ATOM 700 C C . ILE A 1 90 ? -4.536 -13.881 26.655 1.00 82.69 90 ILE A C 1
ATOM 702 O O . ILE A 1 90 ? -4.894 -14.986 27.058 1.00 82.69 90 ILE A O 1
ATOM 706 N N . GLU A 1 91 ? -4.528 -12.800 27.436 1.00 83.19 91 GLU A N 1
ATOM 707 C CA . GLU A 1 91 ? -4.878 -12.812 28.863 1.00 83.19 91 GLU A CA 1
ATOM 708 C C . GLU A 1 91 ? -6.386 -12.919 29.121 1.00 83.19 91 GLU A C 1
ATOM 710 O O . GLU A 1 91 ? -6.797 -13.561 30.085 1.00 83.19 91 GLU A O 1
ATOM 715 N N . SER A 1 92 ? -7.221 -12.346 28.249 1.00 81.25 92 SER A N 1
ATOM 716 C CA . SER A 1 92 ? -8.686 -12.478 28.335 1.00 81.25 92 SER A CA 1
ATOM 717 C C . SER A 1 92 ? -9.217 -13.823 27.820 1.00 81.25 92 SER A C 1
ATOM 719 O O . SER A 1 92 ? -10.395 -14.139 28.004 1.00 81.25 92 SER A O 1
ATOM 721 N N . SER A 1 93 ? -8.365 -14.638 27.191 1.00 83.06 93 SER A N 1
ATOM 722 C CA . SER A 1 93 ? -8.723 -15.967 26.699 1.00 83.06 93 SER A CA 1
ATOM 723 C C . SER A 1 93 ? -8.840 -16.980 27.837 1.00 83.06 93 SER A C 1
ATOM 725 O O . SER A 1 93 ? -8.002 -17.057 28.731 1.00 83.06 93 SER A O 1
ATOM 727 N N . SER A 1 94 ? -9.828 -17.870 27.736 1.00 84.19 94 SER A N 1
ATOM 728 C CA . SER A 1 94 ? -10.005 -19.003 28.655 1.00 84.19 94 SER A CA 1
ATOM 729 C C . SER A 1 94 ? -8.812 -19.972 28.657 1.00 84.19 94 SER A C 1
ATOM 731 O O . SER A 1 94 ? -8.655 -20.755 29.590 1.00 84.19 94 SER A O 1
ATOM 733 N N . ASN A 1 95 ? -7.987 -19.958 27.601 1.00 88.25 95 ASN A N 1
ATOM 734 C CA . ASN A 1 95 ? -6.756 -20.741 27.504 1.00 88.25 95 ASN A CA 1
ATOM 735 C C . ASN A 1 95 ? -5.654 -19.935 26.774 1.00 88.25 95 ASN A C 1
ATOM 737 O O . ASN A 1 95 ? -5.580 -19.967 25.536 1.00 88.25 95 ASN A O 1
ATOM 741 N N . PRO A 1 96 ? -4.798 -19.216 27.524 1.00 84.19 96 PRO A N 1
ATOM 742 C CA . PRO A 1 96 ? -3.769 -18.335 26.966 1.00 84.19 96 PRO A CA 1
ATOM 743 C C . PRO A 1 96 ? -2.714 -19.051 26.108 1.00 84.19 96 PRO A C 1
ATOM 745 O O . PRO A 1 96 ? -2.312 -18.541 25.062 1.00 84.19 96 PRO A O 1
ATOM 748 N N . GLU A 1 97 ? -2.281 -20.257 26.494 1.00 82.62 97 GLU A N 1
ATOM 749 C CA . GLU A 1 97 ? -1.249 -21.001 25.752 1.00 82.62 97 GLU A CA 1
ATOM 750 C C . GLU A 1 97 ? -1.726 -21.447 24.369 1.00 82.62 97 GLU A C 1
ATOM 752 O O . GLU A 1 97 ? -0.993 -21.338 23.381 1.00 82.62 97 GLU A O 1
ATOM 757 N N . LYS A 1 98 ? -2.966 -21.941 24.279 1.00 81.75 98 LYS A N 1
ATOM 758 C CA . LYS A 1 98 ? -3.548 -22.352 22.997 1.00 81.75 98 LYS A CA 1
ATOM 759 C C . LYS A 1 98 ? -3.801 -21.143 22.096 1.00 81.75 98 LYS A C 1
ATOM 761 O O . LYS A 1 98 ? -3.574 -21.239 20.890 1.00 81.75 98 LYS A O 1
ATOM 766 N N . MET A 1 99 ? -4.223 -20.016 22.677 1.00 81.38 99 MET A N 1
ATOM 767 C CA . MET A 1 99 ? -4.410 -18.766 21.941 1.00 81.38 99 MET A CA 1
ATOM 768 C C . MET A 1 99 ? -3.087 -18.281 21.340 1.00 81.38 99 MET A C 1
ATOM 770 O O . MET A 1 99 ? -3.030 -18.031 20.142 1.00 81.38 99 MET A O 1
ATOM 774 N N . ARG A 1 100 ? -1.997 -18.270 22.119 1.00 81.38 100 ARG A N 1
ATOM 775 C CA . ARG A 1 100 ? -0.666 -17.870 21.633 1.00 81.38 100 ARG A CA 1
ATOM 776 C C . ARG A 1 100 ? -0.224 -18.680 20.406 1.00 81.38 100 ARG A C 1
ATOM 778 O O . ARG A 1 100 ? 0.130 -18.101 19.386 1.00 81.38 100 ARG A O 1
ATOM 785 N N . LYS A 1 101 ? -0.355 -20.012 20.451 1.00 79.56 101 LYS A N 1
ATOM 786 C CA . LYS A 1 101 ? -0.034 -20.891 19.305 1.00 79.56 101 LYS A CA 1
ATOM 787 C C . LYS A 1 101 ? -0.928 -20.654 18.087 1.00 79.56 101 LYS A C 1
ATOM 789 O O . LYS A 1 101 ? -0.477 -20.799 16.954 1.00 79.56 101 LYS A O 1
ATOM 794 N N . PHE A 1 102 ? -2.201 -20.325 18.301 1.00 80.12 102 PHE A N 1
ATOM 795 C CA . PHE A 1 102 ? -3.127 -20.027 17.210 1.00 80.12 102 PHE A CA 1
ATOM 796 C C . PHE A 1 102 ? -2.778 -18.704 16.518 1.00 80.12 102 PHE A C 1
ATOM 798 O O . PHE A 1 102 ? -2.814 -18.643 15.292 1.00 80.12 102 PHE A O 1
ATOM 805 N N . ARG A 1 103 ? -2.373 -17.680 17.278 1.00 77.31 103 ARG A N 1
ATOM 806 C CA . ARG A 1 103 ? -2.002 -16.350 16.762 1.00 77.31 103 ARG A CA 1
ATOM 807 C C . ARG A 1 103 ? -0.719 -16.359 15.922 1.00 77.31 103 ARG A C 1
ATOM 809 O O . ARG A 1 103 ? -0.578 -15.540 15.022 1.00 77.31 103 ARG A O 1
ATOM 816 N N . GLU A 1 104 ? 0.163 -17.337 16.125 1.00 72.69 104 GLU A N 1
ATOM 817 C CA . GLU A 1 104 ? 1.360 -17.555 15.292 1.00 72.69 104 GLU A CA 1
ATOM 818 C C . GLU A 1 104 ? 1.055 -18.208 13.922 1.00 72.69 104 GLU A C 1
ATOM 820 O O . GLU A 1 104 ? 1.862 -18.146 12.994 1.00 72.69 104 GLU A O 1
ATOM 825 N N . GLY A 1 105 ? -0.101 -18.866 13.776 1.00 67.19 105 GLY A N 1
ATOM 826 C CA . GLY A 1 105 ? -0.423 -19.741 12.643 1.00 67.19 105 GLY A CA 1
ATOM 827 C C . GLY A 1 105 ? -0.984 -19.127 11.344 1.00 67.19 105 GLY A C 1
ATOM 828 O O . GLY A 1 105 ? -0.735 -19.722 10.289 1.00 67.19 105 GLY A O 1
ATOM 829 N N . PRO A 1 106 ? -1.726 -17.998 11.329 1.00 64.38 106 PRO A N 1
ATOM 830 C CA . PRO A 1 106 ? -2.539 -17.628 10.166 1.00 64.38 106 PRO A CA 1
ATOM 831 C C . PRO A 1 106 ? -1.720 -17.133 8.967 1.00 64.38 106 PRO A C 1
ATOM 833 O O . PRO A 1 106 ? -2.176 -17.254 7.831 1.00 64.38 106 PRO A O 1
ATOM 836 N N . TRP A 1 107 ? -0.473 -16.697 9.168 1.00 60.97 107 TRP A N 1
ATOM 837 C CA . TRP A 1 107 ? 0.427 -16.328 8.067 1.00 60.97 107 TRP A CA 1
ATOM 838 C C . TRP A 1 107 ? 0.729 -17.491 7.116 1.00 60.97 107 TRP A C 1
ATOM 840 O O . TRP A 1 107 ? 0.985 -17.272 5.935 1.00 60.97 107 TRP A O 1
ATOM 850 N N . LYS A 1 108 ? 0.620 -18.742 7.584 1.00 60.75 108 LYS A N 1
ATOM 851 C CA . LYS A 1 108 ? 0.826 -19.935 6.744 1.00 60.75 108 LYS A CA 1
ATOM 852 C C . LYS A 1 108 ? -0.260 -20.104 5.677 1.00 60.75 108 LYS A C 1
ATOM 854 O O . LYS A 1 108 ? -0.021 -20.775 4.677 1.00 60.75 108 LYS A O 1
ATOM 859 N N . LEU A 1 109 ? -1.432 -19.491 5.867 1.00 61.69 109 LEU A N 1
ATOM 860 C CA . LEU A 1 109 ? -2.527 -19.525 4.897 1.00 61.69 109 LEU A CA 1
ATOM 861 C C . LEU A 1 109 ? -2.434 -18.412 3.848 1.00 61.69 109 LEU A C 1
ATOM 863 O O . LEU A 1 109 ? -3.023 -18.548 2.780 1.00 61.69 109 LEU A O 1
ATOM 867 N N . VAL A 1 110 ? -1.638 -17.363 4.094 1.00 66.25 110 VAL A N 1
ATOM 868 C CA . VAL A 1 110 ? -1.394 -16.292 3.110 1.00 66.25 110 VAL A CA 1
ATOM 869 C C . VAL A 1 110 ? -0.752 -16.839 1.835 1.00 66.25 110 VAL A C 1
ATOM 871 O O . VAL A 1 110 ? -1.055 -16.360 0.752 1.00 66.25 110 VAL A O 1
ATOM 874 N N . ALA A 1 111 ? 0.046 -17.905 1.918 1.00 65.06 111 ALA A N 1
ATOM 875 C CA . ALA A 1 111 ? 0.600 -18.556 0.729 1.00 65.06 111 ALA A CA 1
ATOM 876 C C . ALA A 1 111 ? -0.484 -19.060 -0.252 1.00 65.06 111 ALA A C 1
ATOM 878 O O . ALA A 1 111 ? -0.236 -19.146 -1.452 1.00 65.06 111 ALA A O 1
ATOM 879 N N . TRP A 1 112 ? -1.694 -19.354 0.239 1.00 71.12 112 TRP A N 1
ATOM 880 C CA . TRP A 1 112 ? -2.812 -19.838 -0.574 1.00 71.12 112 TRP A CA 1
ATOM 881 C C . TRP A 1 112 ? -3.661 -18.720 -1.186 1.00 71.12 112 TRP A C 1
ATOM 883 O O . TRP A 1 112 ? -4.467 -18.996 -2.073 1.00 71.12 112 TRP A O 1
ATOM 893 N N . THR A 1 113 ? -3.486 -17.462 -0.776 1.00 70.88 113 THR A N 1
ATOM 894 C CA . THR A 1 113 ? -4.291 -16.357 -1.320 1.00 70.88 113 THR A CA 1
ATOM 895 C C . THR A 1 113 ? -3.936 -16.068 -2.777 1.00 70.88 113 THR A C 1
ATOM 897 O O . THR A 1 113 ? -4.834 -15.820 -3.574 1.00 70.88 113 THR A O 1
ATOM 900 N N . ALA A 1 114 ? -2.659 -16.184 -3.153 1.00 63.88 114 ALA A N 1
ATOM 901 C CA . ALA A 1 114 ? -2.188 -15.975 -4.521 1.00 63.88 114 ALA A CA 1
ATOM 902 C C . ALA A 1 114 ? -2.816 -16.947 -5.546 1.00 63.88 114 ALA A C 1
ATOM 904 O O . ALA A 1 114 ? -3.418 -16.468 -6.510 1.00 63.88 114 ALA A O 1
ATOM 905 N N . PRO A 1 115 ? -2.761 -18.285 -5.370 1.00 71.94 115 PRO A N 1
ATOM 906 C CA . PRO A 1 115 ? -3.399 -19.200 -6.317 1.00 71.94 115 PRO A CA 1
ATOM 907 C C . PRO A 1 115 ? -4.926 -19.048 -6.342 1.00 71.94 115 PRO A C 1
ATOM 909 O O . PRO A 1 115 ? -5.519 -19.101 -7.416 1.00 71.94 115 PRO A O 1
ATOM 912 N N . VAL A 1 116 ? -5.572 -18.793 -5.197 1.00 77.44 116 VAL A N 1
ATOM 913 C CA . VAL A 1 116 ? -7.023 -18.535 -5.143 1.00 77.44 116 VAL A CA 1
ATOM 914 C C . VAL A 1 116 ? -7.390 -17.275 -5.928 1.00 77.44 116 VAL A C 1
ATOM 916 O O . VAL A 1 116 ? -8.360 -17.288 -6.681 1.00 77.44 116 VAL A O 1
ATOM 919 N N . TYR A 1 117 ? -6.598 -16.209 -5.808 1.00 71.62 117 TYR A N 1
ATOM 920 C CA . TYR A 1 117 ? -6.810 -14.966 -6.546 1.00 71.62 117 TYR A CA 1
ATOM 921 C C . TYR A 1 117 ? -6.724 -15.174 -8.064 1.00 71.62 117 TYR A C 1
ATOM 923 O O . TYR A 1 117 ? -7.596 -14.713 -8.799 1.00 71.62 117 TYR A O 1
ATOM 931 N N . VAL A 1 118 ? -5.728 -15.936 -8.532 1.00 70.00 118 VAL A N 1
ATOM 932 C CA . VAL A 1 118 ? -5.586 -16.294 -9.954 1.00 70.00 118 VAL A CA 1
ATOM 933 C C . VAL A 1 118 ? -6.798 -17.088 -10.449 1.00 70.00 118 VAL A C 1
ATOM 935 O O . VAL A 1 118 ? -7.338 -16.784 -11.510 1.00 70.00 118 VAL A O 1
ATOM 938 N N . VAL A 1 119 ? -7.270 -18.068 -9.673 1.00 78.31 119 VAL A N 1
ATOM 939 C CA . VAL A 1 119 ? -8.455 -18.867 -10.025 1.00 78.31 119 VAL A CA 1
ATOM 940 C C . VAL A 1 119 ? -9.711 -17.996 -10.105 1.00 78.31 119 VAL A C 1
ATOM 942 O O . VAL A 1 119 ? -10.465 -18.107 -11.067 1.00 78.31 119 VAL A O 1
ATOM 945 N N . ILE A 1 120 ? -9.924 -17.094 -9.142 1.00 72.31 120 ILE A N 1
ATOM 946 C CA . ILE A 1 120 ? -11.063 -16.162 -9.150 1.00 72.31 120 ILE A CA 1
ATOM 947 C C . ILE A 1 120 ? -11.023 -15.266 -10.391 1.00 72.31 120 ILE A C 1
ATOM 949 O O . ILE A 1 120 ? -12.041 -15.112 -11.065 1.00 72.31 120 ILE A O 1
ATOM 953 N N . TYR A 1 121 ? -9.854 -14.717 -10.728 1.00 67.62 121 TYR A N 1
ATOM 954 C CA . TYR A 1 121 ? -9.693 -13.880 -11.915 1.00 67.62 121 TYR A CA 1
ATOM 955 C C . TYR A 1 121 ? -10.038 -14.636 -13.208 1.00 67.62 121 TYR A C 1
ATOM 957 O O . TYR A 1 121 ? -10.778 -14.117 -14.037 1.00 67.62 121 TYR A O 1
ATOM 965 N N . ILE A 1 122 ? -9.582 -15.883 -13.357 1.00 75.38 122 ILE A N 1
ATOM 966 C CA . ILE A 1 122 ? -9.886 -16.711 -14.538 1.00 75.38 122 ILE A CA 1
ATOM 967 C C . ILE A 1 122 ? -11.389 -17.005 -14.654 1.00 75.38 122 ILE A C 1
ATOM 969 O O . ILE A 1 122 ? -11.925 -17.042 -15.758 1.00 75.38 122 ILE A O 1
ATOM 973 N N . LEU A 1 123 ? -12.075 -17.232 -13.531 1.00 79.38 123 LEU A N 1
ATOM 974 C CA . LEU A 1 123 ? -13.473 -17.668 -13.537 1.00 79.38 123 LEU A CA 1
ATOM 975 C C . LEU A 1 123 ? -14.474 -16.533 -13.797 1.00 79.38 123 LEU A C 1
ATOM 977 O O . LEU A 1 123 ? -15.539 -16.791 -14.352 1.00 79.38 123 LEU A O 1
ATOM 981 N N . ILE A 1 124 ? -14.173 -15.303 -13.366 1.00 75.88 124 ILE A N 1
ATOM 982 C CA . ILE A 1 124 ? -15.148 -14.193 -13.340 1.00 75.88 124 ILE A CA 1
ATOM 983 C C . ILE A 1 124 ? -14.535 -12.811 -13.649 1.00 75.88 124 ILE A C 1
ATOM 985 O O . ILE A 1 124 ? -15.202 -11.791 -13.470 1.00 75.88 124 ILE A O 1
ATOM 989 N N . GLY A 1 125 ? -13.296 -12.754 -14.150 1.00 63.19 125 GLY A N 1
ATOM 990 C CA . GLY A 1 125 ? -12.527 -11.518 -14.365 1.00 63.19 125 GLY A CA 1
ATOM 991 C C . GLY A 1 125 ? -13.183 -10.485 -15.288 1.00 63.19 125 GLY A C 1
ATOM 992 O O . GLY A 1 125 ? -13.179 -9.297 -14.967 1.00 63.19 125 GLY A O 1
ATOM 993 N N . ASP A 1 126 ? -13.825 -10.924 -16.372 1.00 65.12 126 ASP A N 1
ATOM 994 C CA . ASP A 1 126 ? -14.476 -10.013 -17.329 1.00 65.12 126 ASP A CA 1
ATOM 995 C C . ASP A 1 126 ? -15.763 -9.390 -16.767 1.00 65.12 126 ASP A C 1
ATOM 997 O O . ASP A 1 126 ? -16.050 -8.219 -17.009 1.00 65.12 126 ASP A O 1
ATOM 1001 N N . LEU A 1 127 ? -16.513 -10.138 -15.946 1.00 58.75 127 LEU A N 1
ATOM 1002 C CA . LEU A 1 127 ? -17.687 -9.623 -15.230 1.00 58.75 127 LEU A CA 1
ATOM 1003 C C . LEU A 1 127 ? -17.271 -8.651 -14.113 1.00 58.75 127 LEU A C 1
ATOM 1005 O O . LEU A 1 127 ? -17.999 -7.715 -13.775 1.00 58.75 127 LEU A O 1
ATOM 1009 N N . PHE A 1 128 ? -16.081 -8.874 -13.547 1.00 59.75 128 PHE A N 1
ATOM 1010 C CA . PHE A 1 128 ? -15.490 -8.009 -12.539 1.00 59.75 128 PHE A CA 1
ATOM 1011 C C . PHE A 1 128 ? -15.118 -6.638 -13.131 1.00 59.75 128 PHE A C 1
ATOM 1013 O O . PHE A 1 128 ? -15.420 -5.619 -12.519 1.00 59.75 128 PHE A O 1
ATOM 1020 N N . ALA A 1 129 ? -14.549 -6.578 -14.336 1.00 59.34 129 ALA A N 1
ATOM 1021 C CA . ALA A 1 129 ? -14.013 -5.342 -14.914 1.00 59.34 129 ALA A CA 1
ATOM 1022 C C . ALA A 1 129 ? -15.035 -4.194 -15.091 1.00 59.34 129 ALA A C 1
ATOM 1024 O O . ALA A 1 129 ? -14.660 -3.031 -14.967 1.00 59.34 129 ALA A O 1
ATOM 1025 N N . SER A 1 130 ? -16.321 -4.480 -15.339 1.00 62.84 130 SER A N 1
ATOM 1026 C CA . SER A 1 130 ? -17.317 -3.439 -15.664 1.00 62.84 130 SER A CA 1
ATOM 1027 C C . SER A 1 130 ? -18.150 -2.926 -14.482 1.00 62.84 130 SER A C 1
ATOM 1029 O O . SER A 1 130 ? -18.702 -1.831 -14.557 1.00 62.84 130 SER A O 1
ATOM 1031 N N . LEU A 1 131 ? -18.288 -3.705 -13.403 1.00 63.88 131 LEU A N 1
ATOM 1032 C CA . LEU A 1 131 ? -19.172 -3.379 -12.269 1.00 63.88 131 LEU A CA 1
ATOM 1033 C C . LEU A 1 131 ? -18.424 -3.164 -10.949 1.00 63.88 131 LEU A C 1
ATOM 1035 O O . LEU A 1 131 ? -18.937 -2.451 -10.083 1.00 63.88 131 LEU A O 1
ATOM 1039 N N . LEU A 1 132 ? -17.214 -3.721 -10.797 1.00 68.81 132 LEU A N 1
ATOM 1040 C CA . LEU A 1 132 ? -16.493 -3.664 -9.523 1.00 68.81 132 LEU A CA 1
ATOM 1041 C C . LEU A 1 132 ? -16.212 -2.270 -8.997 1.00 68.81 132 LEU A C 1
ATOM 1043 O O . LEU A 1 132 ? -16.348 -2.093 -7.790 1.00 68.81 132 LEU A O 1
ATOM 1047 N N . PRO A 1 133 ? -15.753 -1.298 -9.803 1.00 69.50 133 PRO A N 1
ATOM 1048 C CA . PRO A 1 133 ? -15.200 -0.090 -9.210 1.00 69.50 133 PRO A CA 1
ATOM 1049 C C . PRO A 1 133 ? -16.238 0.680 -8.388 1.00 69.50 133 PRO A C 1
ATOM 1051 O O . PRO A 1 133 ? -15.962 1.149 -7.282 1.00 69.50 133 PRO A O 1
ATOM 1054 N N . TRP A 1 134 ? -17.478 0.706 -8.873 1.00 70.62 134 TRP A N 1
ATOM 1055 C CA . TRP A 1 134 ? -18.598 1.343 -8.190 1.00 70.62 134 TRP A CA 1
ATOM 1056 C C . TRP A 1 134 ? -19.053 0.551 -6.966 1.00 70.62 134 TRP A C 1
ATOM 1058 O O . TRP A 1 134 ? -19.142 1.108 -5.870 1.00 70.62 134 TRP A O 1
ATOM 1068 N N . THR A 1 135 ? -19.292 -0.756 -7.114 1.00 73.56 135 THR A N 1
ATOM 1069 C CA . THR A 1 135 ? -19.756 -1.594 -5.998 1.00 73.56 135 THR A CA 1
ATOM 1070 C C . THR A 1 135 ? -18.709 -1.708 -4.898 1.00 73.56 135 THR A C 1
ATOM 1072 O O . THR A 1 135 ? -19.047 -1.611 -3.723 1.00 73.56 135 THR A O 1
ATOM 1075 N N . THR A 1 136 ? -17.432 -1.843 -5.254 1.00 75.00 136 THR A N 1
ATOM 1076 C CA . THR A 1 136 ? -16.328 -1.938 -4.296 1.00 75.00 136 THR A CA 1
ATOM 1077 C C . THR A 1 136 ? -16.112 -0.613 -3.581 1.00 75.00 136 THR A C 1
ATOM 1079 O O . THR A 1 136 ? -15.888 -0.631 -2.379 1.00 75.00 136 THR A O 1
ATOM 1082 N N . SER A 1 137 ? -16.261 0.535 -4.253 1.00 81.06 137 SER A N 1
ATOM 1083 C CA . SER A 1 137 ? -16.174 1.846 -3.590 1.00 81.06 137 SER A CA 1
ATOM 1084 C C . SER A 1 137 ? -17.280 2.046 -2.546 1.00 81.06 137 SER A C 1
ATOM 1086 O O . SER A 1 137 ? -17.011 2.515 -1.441 1.00 81.06 137 SER A O 1
ATOM 1088 N N . ILE A 1 138 ? -18.516 1.645 -2.867 1.00 82.19 138 ILE A N 1
ATOM 1089 C CA . ILE A 1 138 ? -19.658 1.722 -1.942 1.00 82.19 138 ILE A CA 1
ATOM 1090 C C . ILE A 1 138 ? -19.464 0.762 -0.763 1.00 82.19 138 ILE A C 1
ATOM 1092 O O . ILE A 1 138 ? -19.599 1.162 0.394 1.00 82.19 138 ILE A O 1
ATOM 1096 N N . VAL A 1 139 ? -19.106 -0.495 -1.044 1.00 81.88 139 VAL A N 1
ATOM 1097 C CA . VAL A 1 139 ? -18.842 -1.507 -0.011 1.00 81.88 139 VAL A CA 1
ATOM 1098 C C . VAL A 1 139 ? -17.677 -1.079 0.880 1.00 81.88 139 VAL A C 1
ATOM 1100 O O . VAL A 1 139 ? -17.762 -1.229 2.096 1.00 81.88 139 VAL A O 1
ATOM 1103 N N . TRP A 1 140 ? -16.621 -0.493 0.310 1.00 83.88 140 TRP A N 1
ATOM 1104 C CA . TRP A 1 140 ? -15.476 0.006 1.067 1.00 83.88 140 TRP A CA 1
ATOM 1105 C C . TRP A 1 140 ? -15.862 1.130 2.021 1.00 83.88 140 TRP A C 1
ATOM 1107 O O . TRP A 1 140 ? -15.436 1.132 3.173 1.00 83.88 140 TRP A O 1
ATOM 1117 N N . MET A 1 141 ? -16.694 2.067 1.567 1.00 85.19 141 MET A N 1
ATOM 1118 C CA . MET A 1 141 ? -17.163 3.165 2.408 1.00 85.19 141 MET A CA 1
ATOM 1119 C C . MET A 1 141 ? -17.968 2.639 3.603 1.00 85.19 141 MET A C 1
ATOM 1121 O O . MET A 1 141 ? -17.669 2.992 4.744 1.00 85.19 141 MET A O 1
ATOM 1125 N N . GLY A 1 142 ? -18.907 1.717 3.358 1.00 84.50 142 GLY A N 1
ATOM 1126 C CA . GLY A 1 142 ? -19.660 1.056 4.427 1.00 84.50 142 GLY A CA 1
ATOM 1127 C C . GLY A 1 142 ? -18.765 0.243 5.369 1.00 84.50 142 GLY A C 1
ATOM 1128 O O . GLY A 1 142 ? -18.958 0.260 6.584 1.00 84.50 142 GLY A O 1
ATOM 1129 N N . PHE A 1 143 ? -17.741 -0.422 4.833 1.00 82.69 143 PHE A N 1
ATOM 1130 C CA . PHE A 1 143 ? -16.755 -1.157 5.621 1.00 82.69 143 PHE A CA 1
ATOM 1131 C C . PHE A 1 143 ? -15.913 -0.232 6.513 1.00 82.69 143 PHE A C 1
ATOM 1133 O O . PHE A 1 143 ? -15.756 -0.511 7.701 1.00 82.69 143 PHE A O 1
ATOM 1140 N N . ALA A 1 144 ? -15.424 0.892 5.987 1.00 83.81 144 ALA A N 1
ATOM 1141 C CA . ALA A 1 144 ? -14.655 1.865 6.755 1.00 83.81 144 ALA A CA 1
ATOM 1142 C C . ALA A 1 144 ? -15.488 2.460 7.902 1.00 83.81 144 ALA A C 1
ATOM 1144 O O . ALA A 1 144 ? -15.036 2.488 9.049 1.00 83.81 144 ALA A O 1
ATOM 1145 N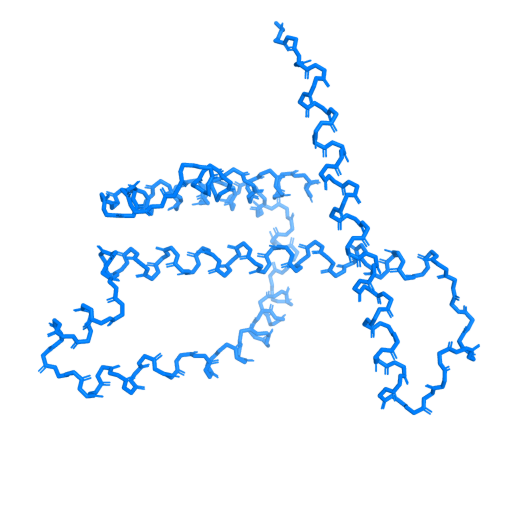 N . GLU A 1 145 ? -16.734 2.864 7.631 1.00 83.94 145 GLU A N 1
ATOM 1146 C CA . GLU A 1 145 ? -17.660 3.331 8.670 1.00 83.94 1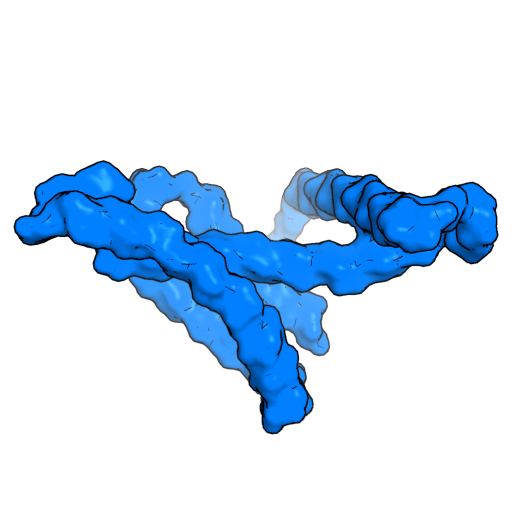45 GLU A CA 1
ATOM 1147 C C . GLU A 1 145 ? -17.929 2.257 9.729 1.00 83.94 145 GLU A C 1
ATOM 1149 O O . GLU A 1 145 ? -17.885 2.531 10.933 1.00 83.94 145 GLU A O 1
ATOM 1154 N N . TRP A 1 146 ? -18.140 1.012 9.299 1.00 82.50 146 TRP A N 1
ATOM 1155 C CA . TRP A 1 146 ? -18.325 -0.119 10.199 1.00 82.50 146 TRP A CA 1
ATOM 1156 C C . TRP A 1 146 ? -17.096 -0.363 11.089 1.00 82.50 146 TRP A C 1
ATOM 1158 O O . TRP A 1 146 ? -17.252 -0.575 12.296 1.00 82.50 146 TRP A O 1
ATOM 1168 N N . CYS A 1 147 ? -15.876 -0.254 10.559 1.00 79.06 147 CYS A N 1
ATOM 1169 C CA . CYS A 1 147 ? -14.647 -0.335 11.349 1.00 79.06 147 CYS A CA 1
ATOM 1170 C C . CYS A 1 147 ? -14.570 0.778 12.410 1.00 79.06 147 CYS A C 1
ATOM 1172 O O . CYS A 1 147 ? -14.239 0.504 13.567 1.00 79.06 147 CYS A O 1
ATOM 1174 N N . TYR A 1 148 ? -14.939 2.015 12.066 1.00 78.44 148 TYR A N 1
ATOM 1175 C CA . TYR A 1 148 ? -14.912 3.151 13.000 1.00 78.44 148 TYR A CA 1
ATOM 1176 C C . TYR A 1 148 ? -16.081 3.210 13.981 1.00 78.44 148 TYR A C 1
ATOM 1178 O O . TYR A 1 148 ? -16.031 3.990 14.936 1.00 78.44 148 TYR A O 1
ATOM 1186 N N . SER A 1 149 ? -17.103 2.371 13.805 1.00 78.62 149 SER A N 1
ATOM 1187 C CA . SER A 1 149 ? -18.163 2.200 14.803 1.00 78.62 149 SER A CA 1
ATOM 1188 C C . SER A 1 149 ? -17.632 1.676 16.147 1.00 78.62 149 SER A C 1
ATOM 1190 O O . SER A 1 149 ? -18.268 1.887 17.179 1.00 78.62 149 SER A O 1
ATOM 1192 N N . ALA A 1 150 ? -16.457 1.026 16.171 1.00 78.00 150 ALA A N 1
ATOM 1193 C CA . ALA A 1 150 ? -15.794 0.651 17.417 1.00 78.00 150 ALA A CA 1
ATOM 1194 C C . ALA A 1 150 ? -15.098 1.859 18.072 1.00 78.00 150 ALA A C 1
ATOM 1196 O O . ALA A 1 150 ? -14.139 2.401 17.508 1.00 78.00 150 ALA A O 1
ATOM 1197 N N . PRO A 1 151 ? -15.488 2.239 19.304 1.00 75.94 151 PRO A N 1
ATOM 1198 C CA . PRO A 1 151 ? -14.966 3.435 19.960 1.00 75.94 151 PRO A CA 1
ATOM 1199 C C . PRO A 1 151 ? -13.455 3.360 20.219 1.00 75.94 151 PRO A C 1
ATOM 1201 O O . PRO A 1 151 ? -12.767 4.370 20.090 1.00 75.94 151 PRO A O 1
ATOM 1204 N N . LEU A 1 152 ? -12.913 2.172 20.508 1.00 74.56 152 LEU A N 1
ATOM 1205 C CA . LEU A 1 152 ? -11.483 1.983 20.779 1.00 74.56 152 LEU A CA 1
ATOM 1206 C C . LEU A 1 152 ? -10.600 2.194 19.540 1.00 74.56 152 LEU A C 1
ATOM 1208 O O . LEU A 1 152 ? -9.524 2.776 19.657 1.00 74.56 152 LEU A O 1
ATOM 1212 N N . ILE A 1 153 ? -11.067 1.804 18.350 1.00 73.38 153 ILE A N 1
ATOM 1213 C CA . ILE A 1 153 ? -10.337 2.017 17.088 1.00 73.38 153 ILE A CA 1
ATOM 1214 C C . ILE A 1 153 ? -10.268 3.513 16.773 1.00 73.38 153 ILE A C 1
ATOM 1216 O O . ILE A 1 153 ? -9.200 4.044 16.462 1.00 73.38 153 ILE A O 1
ATOM 1220 N N . LYS A 1 154 ? -11.401 4.207 16.928 1.00 77.06 154 LYS A N 1
ATOM 1221 C CA . LYS A 1 154 ? -11.506 5.652 16.707 1.00 77.06 154 LYS A CA 1
ATOM 1222 C C . LYS A 1 154 ? -10.637 6.460 17.675 1.00 77.06 154 LYS A C 1
ATOM 1224 O O . LYS A 1 154 ? -10.109 7.497 17.280 1.00 77.06 154 LYS A O 1
ATOM 1229 N N . LEU A 1 155 ? -10.495 5.992 18.918 1.00 79.19 155 LEU A N 1
ATOM 1230 C CA . LEU A 1 155 ? -9.721 6.664 19.965 1.00 79.19 155 LEU A CA 1
ATOM 1231 C C . LEU A 1 155 ? -8.205 6.435 19.831 1.00 79.19 155 LEU A C 1
ATOM 1233 O O . LEU A 1 155 ? -7.428 7.345 20.103 1.00 79.19 155 LEU A O 1
ATOM 1237 N N . ARG A 1 156 ? -7.779 5.225 19.437 1.00 78.69 156 ARG A N 1
ATOM 1238 C CA . ARG A 1 156 ? -6.362 4.811 19.443 1.00 78.69 156 ARG A CA 1
ATOM 1239 C C . ARG A 1 156 ? -5.590 5.181 18.168 1.00 78.69 156 ARG A C 1
ATOM 1241 O O . ARG A 1 156 ? -4.364 5.207 18.200 1.00 78.69 156 ARG A O 1
ATOM 1248 N N . ARG A 1 157 ? -6.262 5.445 17.042 1.00 76.69 157 ARG A N 1
ATOM 1249 C CA . ARG A 1 157 ? -5.607 5.713 15.744 1.00 76.69 157 ARG A CA 1
ATOM 1250 C C . ARG A 1 157 ? -5.643 7.190 15.363 1.00 76.69 157 ARG A C 1
ATOM 1252 O O . ARG A 1 157 ? -6.648 7.861 15.571 1.00 76.69 157 ARG A O 1
ATOM 1259 N N . ASP A 1 158 ? -4.575 7.670 14.726 1.00 84.81 158 ASP A N 1
ATOM 1260 C CA . ASP A 1 158 ? -4.491 9.045 14.219 1.00 84.81 158 ASP A CA 1
ATOM 1261 C C . ASP A 1 158 ? -5.583 9.334 13.174 1.00 84.81 158 ASP A C 1
ATOM 1263 O O . ASP A 1 158 ? -5.839 8.532 12.273 1.00 84.81 158 ASP A O 1
ATOM 1267 N N . LYS A 1 159 ? -6.196 10.519 13.261 1.00 82.69 159 LYS A N 1
ATOM 1268 C CA . LYS A 1 159 ? -7.246 10.981 12.343 1.00 82.69 159 LYS A CA 1
ATOM 1269 C C . LYS A 1 159 ? -6.772 10.999 10.892 1.00 82.69 159 LYS A C 1
ATOM 1271 O O . LYS A 1 159 ? -7.563 10.701 10.001 1.00 82.69 159 LYS A O 1
ATOM 1276 N N . LYS A 1 160 ? -5.497 11.319 10.638 1.00 80.75 160 LYS A N 1
ATOM 1277 C CA . LYS A 1 160 ? -4.948 11.317 9.271 1.00 80.75 160 LYS A CA 1
ATOM 1278 C C . LYS A 1 160 ? -4.954 9.916 8.672 1.00 80.75 160 LYS A C 1
ATOM 1280 O O . LYS A 1 160 ? -5.418 9.744 7.551 1.00 80.75 160 LYS A O 1
ATOM 1285 N N . LEU A 1 161 ? -4.506 8.925 9.441 1.00 79.00 161 LEU A N 1
ATOM 1286 C CA . LEU A 1 161 ? -4.518 7.523 9.030 1.00 79.00 161 LEU A CA 1
ATOM 1287 C C . LEU A 1 161 ? -5.949 7.043 8.743 1.00 79.00 161 LEU A C 1
ATOM 1289 O O . LEU A 1 161 ? -6.172 6.344 7.760 1.00 79.00 161 LEU A O 1
ATOM 1293 N N . GLN A 1 162 ? -6.919 7.469 9.562 1.00 81.31 162 GLN A N 1
ATOM 1294 C CA . GLN A 1 162 ? -8.330 7.132 9.361 1.00 81.31 162 GLN A CA 1
ATOM 1295 C C . GLN A 1 162 ? -8.876 7.712 8.046 1.00 81.31 162 GLN A C 1
ATOM 1297 O O . GLN A 1 162 ? -9.468 6.994 7.250 1.00 81.31 162 GLN A O 1
ATOM 1302 N N . MET A 1 163 ? -8.619 8.993 7.762 1.00 83.38 163 MET A N 1
ATOM 1303 C CA . MET A 1 163 ? -9.048 9.602 6.495 1.00 83.38 163 MET A CA 1
ATOM 1304 C C . MET A 1 163 ? -8.387 8.945 5.282 1.00 83.38 163 MET A C 1
ATOM 1306 O O . MET A 1 163 ? -9.049 8.709 4.274 1.00 83.38 163 MET A O 1
ATOM 1310 N N . VAL A 1 164 ? -7.088 8.642 5.372 1.00 83.00 164 VAL A N 1
ATOM 1311 C CA . VAL A 1 164 ? -6.366 7.950 4.299 1.00 83.00 164 VAL A CA 1
ATOM 1312 C C . VAL A 1 164 ? -6.996 6.583 4.042 1.00 83.00 164 VAL A C 1
ATOM 1314 O O . VAL A 1 164 ? -7.283 6.265 2.897 1.00 83.00 164 VAL A O 1
ATOM 1317 N N . PHE A 1 165 ? -7.293 5.809 5.084 1.00 81.88 165 PHE A N 1
ATOM 1318 C CA . PHE A 1 165 ? -7.932 4.502 4.946 1.00 81.88 165 PHE A CA 1
ATOM 1319 C C . PHE A 1 165 ? -9.337 4.565 4.325 1.00 81.88 165 PHE A C 1
ATOM 1321 O O . PHE A 1 165 ? -9.678 3.732 3.485 1.00 81.88 165 PHE A O 1
ATOM 1328 N N . THR A 1 166 ? -10.144 5.561 4.696 1.00 84.94 166 THR A N 1
ATOM 1329 C CA . THR A 1 166 ? -11.487 5.732 4.126 1.00 84.94 166 THR A CA 1
ATOM 1330 C C . THR A 1 166 ? -11.430 6.105 2.651 1.00 84.94 166 THR A C 1
ATOM 1332 O O . THR A 1 166 ? -12.127 5.510 1.835 1.00 84.94 166 THR A O 1
ATOM 1335 N N . PHE A 1 167 ? -10.624 7.110 2.302 1.00 84.19 167 PHE A N 1
ATOM 1336 C CA . PHE A 1 167 ? -10.757 7.783 1.012 1.00 84.19 167 PHE A CA 1
ATOM 1337 C C . PHE A 1 167 ? -9.731 7.342 -0.031 1.00 84.19 167 PHE A C 1
ATOM 1339 O O . PHE A 1 167 ? -10.063 7.308 -1.214 1.00 84.19 167 PHE A O 1
ATOM 1346 N N . LEU A 1 168 ? -8.504 6.985 0.365 1.00 79.94 168 LEU A N 1
ATOM 1347 C CA . LEU A 1 168 ? -7.448 6.611 -0.584 1.00 79.94 168 LEU A CA 1
ATOM 1348 C C . LEU A 1 168 ? -7.828 5.388 -1.441 1.00 79.94 168 LEU A C 1
ATOM 1350 O O . LEU A 1 168 ? -7.623 5.452 -2.653 1.00 79.94 168 LEU A O 1
ATOM 1354 N N . PRO A 1 169 ? -8.435 4.318 -0.890 1.00 78.31 169 PRO A N 1
ATOM 1355 C CA . PRO A 1 169 ? -8.871 3.173 -1.688 1.00 78.31 169 PRO A CA 1
ATOM 1356 C C . PRO A 1 169 ? -9.983 3.542 -2.670 1.00 78.31 169 PRO A C 1
ATOM 1358 O O . PRO A 1 169 ? -9.944 3.112 -3.814 1.00 78.31 169 PRO A O 1
ATOM 1361 N N . 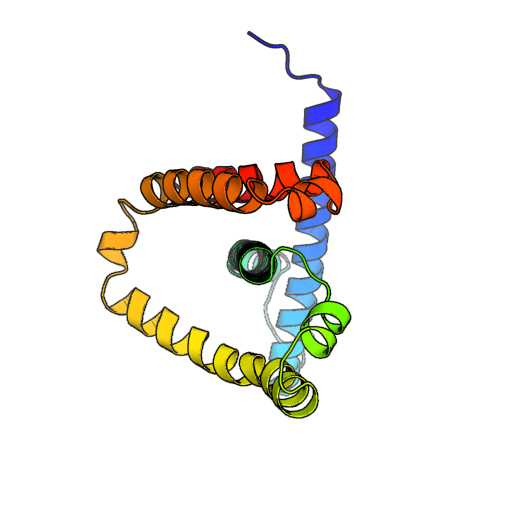ILE A 1 170 ? -10.927 4.394 -2.261 1.00 82.50 170 ILE A N 1
ATOM 1362 C CA . ILE A 1 170 ? -12.038 4.849 -3.110 1.00 82.50 170 ILE A CA 1
ATOM 1363 C C . ILE A 1 170 ? -11.512 5.683 -4.281 1.00 82.50 170 ILE A C 1
ATOM 1365 O O . ILE A 1 170 ? -11.857 5.421 -5.430 1.00 82.50 170 ILE A O 1
ATOM 1369 N N . PHE A 1 171 ? -10.633 6.653 -4.011 1.00 81.06 171 PHE A N 1
ATOM 1370 C CA . PHE A 1 171 ? -10.007 7.445 -5.070 1.00 81.06 171 PHE A CA 1
ATOM 1371 C C . PHE A 1 171 ? -9.146 6.588 -5.994 1.00 81.06 171 PHE A C 1
ATOM 1373 O O . PHE A 1 171 ? -9.175 6.805 -7.200 1.00 81.06 171 PHE A O 1
ATOM 1380 N N . GLY A 1 172 ? -8.427 5.601 -5.450 1.00 71.12 172 GLY A N 1
ATOM 1381 C CA . GLY A 1 172 ? -7.686 4.629 -6.248 1.00 71.12 172 GLY A CA 1
ATOM 1382 C C . GLY A 1 172 ? -8.610 3.856 -7.184 1.00 71.12 172 GLY A C 1
ATOM 1383 O O . GLY A 1 172 ? -8.413 3.881 -8.390 1.00 71.12 172 GLY A O 1
ATOM 1384 N N . ILE A 1 173 ? -9.664 3.238 -6.652 1.00 71.31 173 ILE A N 1
ATOM 1385 C CA . ILE A 1 173 ? -10.624 2.449 -7.434 1.00 71.31 173 ILE A CA 1
ATOM 1386 C C . ILE A 1 173 ? -11.276 3.287 -8.547 1.00 71.31 173 ILE A C 1
ATOM 1388 O O . ILE A 1 173 ? -11.421 2.801 -9.664 1.00 71.31 173 ILE A O 1
ATOM 1392 N N . ILE A 1 174 ? -11.638 4.542 -8.263 1.00 70.62 174 ILE A N 1
ATOM 1393 C CA . ILE A 1 174 ? -12.271 5.437 -9.244 1.00 70.62 174 ILE A CA 1
ATOM 1394 C C . ILE A 1 174 ? -11.272 5.954 -10.289 1.00 70.62 174 ILE A C 1
ATOM 1396 O O . ILE A 1 174 ? -11.649 6.150 -11.436 1.00 70.62 174 ILE A O 1
ATOM 1400 N N . ALA A 1 175 ? -10.007 6.176 -9.927 1.00 66.38 175 ALA A N 1
ATOM 1401 C CA . ALA A 1 175 ? -8.988 6.671 -10.856 1.00 66.38 175 ALA A CA 1
ATOM 1402 C C . ALA A 1 175 ? -8.540 5.630 -11.901 1.00 66.38 175 ALA A C 1
ATOM 1404 O O . ALA A 1 175 ? -7.893 6.003 -12.877 1.00 66.38 175 ALA A O 1
ATOM 1405 N N . PHE A 1 176 ? -8.859 4.349 -11.686 1.00 56.12 176 PHE A N 1
ATOM 1406 C CA . PHE A 1 176 ? -8.570 3.239 -12.603 1.00 56.12 176 PHE A CA 1
ATOM 1407 C C . PHE A 1 176 ? -9.819 2.717 -13.353 1.00 56.12 176 PHE A C 1
ATOM 1409 O O . PHE A 1 176 ? -9.732 1.666 -13.989 1.00 56.12 176 PHE A O 1
ATOM 1416 N N . LEU A 1 177 ? -10.955 3.431 -13.278 1.00 55.75 177 LEU A N 1
ATOM 1417 C CA . LEU A 1 177 ? -12.074 3.326 -14.236 1.00 55.75 177 LEU A CA 1
ATOM 1418 C C . LEU A 1 177 ? -11.688 3.954 -15.581 1.00 55.75 177 LEU A C 1
ATOM 1420 O O . LEU A 1 177 ? -12.112 3.392 -16.614 1.00 55.75 177 LEU A O 1
#

pLDDT: mean 77.45, std 9.07, range [38.69, 93.56]

Secondary structure (DSSP, 8-state):
-----HHHHHHHHHHHHHHHHHHHHHHHHHHHHHHHHTT--GGGS---HHHHHHHHHHHHHHHHHHHHHHHHHHHHHHHHTTT--HHHHHHHSS-HHHHHHHHTSTHHHHTTHHHHHHHHHHHHHHHHHHHHHHHHHHHHHHHHHHHHTSHHHHHHS-HHHHHHHHHHHHHHHHHT-

Sequence (177 aa):
MNESNPNTIKTLAEGAAVVVAIGFVVSVIYDWGFVRALGLDFSYLPTITADHFRSGLLWFPPLLGGVLLYVAVEFQFQRVEQGLTENELIESSSNPEKMRKFREGPWKLVAWTAPVYVVIYILIGDLFASLLPWTTSIVWMGFAEWCYSAPLIKLRRDKKLQMVFTFLPIFGIIAFL

Foldseek 3Di:
DDPDDPVVVVVVVVVVVVLLVVLLVVLVVVVCVVCVVVVHHPVPDPDDSVNSSVSSVVVVLVVVVVVLVVVLVVLVVCVVVLVDDPVRSLVPDPHNVVSVVVVVPPVVCVVVVVVVVVVVCVPCVVVCVPPPLVVVLVVQLVSLVSSVVRVNSVVPDDPVVSVCSNPVVNCSSVVVD

Radius of gyration: 20.86 Å; chains: 1; bounding box: 45×50×52 Å